Protein AF-A0A941YIH2-F1 (afdb_monomer)

Sequence (102 aa):
MPLRRVTPTTFLVIKRRMAAENFVVCPLCGALNVIENEECFVCSWQGAFDDDPIVVETQLDEIVRKCPGLARNRAVECKHNVFQRVFHRIKSLFRRPFDIEA

Mean predicted aligned error: 13.55 Å

Foldseek 3Di:
DDDPPDDPVNVVVVVLVVQLQFWFAAPPPRDIDGPPDQADPPPRDGDDTHSPSVSSVVSVVVVCVVPVVVVVPPDDDDDDDPVVVVVVVVVVVPDDDDDDDD

Structure (mmCIF, N/CA/C/O backbone):
data_AF-A0A941YIH2-F1
#
_entry.id   AF-A0A941YIH2-F1
#
loop_
_atom_site.group_PDB
_atom_site.id
_atom_site.type_symbol
_atom_site.label_atom_id
_atom_site.label_alt_id
_atom_site.label_comp_id
_atom_site.label_asym_id
_atom_site.label_entity_id
_atom_site.label_seq_id
_atom_site.pdbx_PDB_ins_code
_atom_site.Cartn_x
_atom_site.Cartn_y
_atom_site.Cartn_z
_atom_site.occupancy
_atom_site.B_iso_or_equiv
_atom_site.auth_seq_id
_atom_site.auth_comp_id
_atom_site.auth_asym_id
_atom_site.auth_atom_id
_atom_site.pdbx_PDB_model_num
ATOM 1 N N . MET A 1 1 ? 31.590 9.065 -18.248 1.00 42.31 1 MET A N 1
ATOM 2 C CA . MET A 1 1 ? 30.890 8.061 -17.413 1.00 42.31 1 MET A CA 1
ATOM 3 C C . MET A 1 1 ? 29.800 7.410 -18.256 1.00 42.31 1 MET A C 1
ATOM 5 O O . MET A 1 1 ? 28.949 8.148 -18.737 1.00 42.31 1 MET A O 1
ATOM 9 N N . PRO A 1 2 ? 29.825 6.092 -18.523 1.00 45.59 2 PRO A N 1
ATOM 10 C CA . PRO A 1 2 ? 28.781 5.462 -19.320 1.00 45.59 2 PRO A CA 1
ATOM 11 C C . PRO A 1 2 ? 27.543 5.245 -18.443 1.00 45.59 2 PRO A C 1
ATOM 13 O O . PRO A 1 2 ? 27.605 4.564 -17.420 1.00 45.59 2 PRO A O 1
ATOM 16 N N . LEU A 1 3 ? 26.414 5.831 -18.840 1.00 42.41 3 LEU A N 1
ATOM 17 C CA . LEU A 1 3 ? 25.115 5.543 -18.238 1.00 42.41 3 LEU A CA 1
ATOM 18 C C . LEU A 1 3 ? 24.780 4.075 -18.533 1.00 42.41 3 LEU A C 1
ATOM 20 O O . LEU A 1 3 ? 24.502 3.712 -19.679 1.00 42.41 3 LEU A O 1
ATOM 24 N N . ARG A 1 4 ? 24.853 3.215 -17.508 1.00 48.59 4 ARG A N 1
ATOM 25 C CA . ARG A 1 4 ? 24.363 1.832 -17.585 1.00 48.59 4 ARG A CA 1
ATOM 26 C C . ARG A 1 4 ? 22.892 1.890 -17.991 1.00 48.59 4 ARG A C 1
ATOM 28 O O . ARG A 1 4 ? 22.054 2.333 -17.211 1.00 48.59 4 ARG A O 1
ATOM 35 N N . ARG A 1 5 ? 22.583 1.453 -19.214 1.00 49.12 5 ARG A N 1
ATOM 36 C CA . ARG A 1 5 ? 21.204 1.263 -19.675 1.00 49.12 5 ARG A CA 1
ATOM 37 C C . ARG A 1 5 ? 20.580 0.160 -18.826 1.00 49.12 5 ARG A C 1
ATOM 39 O O . ARG A 1 5 ? 20.831 -1.018 -19.057 1.00 49.12 5 ARG A O 1
ATOM 46 N N . VAL A 1 6 ? 19.811 0.549 -17.815 1.00 46.84 6 VAL A N 1
ATOM 47 C CA . VAL A 1 6 ? 18.946 -0.375 -17.082 1.00 46.84 6 VAL A CA 1
ATOM 48 C C . VAL A 1 6 ? 17.854 -0.797 -18.058 1.00 46.84 6 VAL A C 1
ATOM 50 O O . VAL A 1 6 ? 17.175 0.053 -18.635 1.00 46.84 6 VAL A O 1
ATOM 53 N N . THR A 1 7 ? 17.728 -2.096 -18.318 1.00 48.34 7 THR A N 1
ATOM 54 C CA . THR A 1 7 ? 16.671 -2.597 -19.198 1.00 48.34 7 THR A CA 1
ATOM 55 C C . THR A 1 7 ? 15.301 -2.309 -18.560 1.00 48.34 7 THR A C 1
ATOM 57 O O . THR A 1 7 ? 15.189 -2.296 -17.327 1.00 48.34 7 THR A O 1
ATOM 60 N N . PRO A 1 8 ? 14.243 -2.073 -19.361 1.00 55.53 8 PRO A N 1
ATOM 61 C CA . PRO A 1 8 ? 12.914 -1.710 -18.852 1.00 55.53 8 PRO A CA 1
ATOM 62 C C . PRO A 1 8 ? 12.390 -2.685 -17.789 1.00 55.53 8 PRO A C 1
ATOM 64 O O . PRO A 1 8 ? 11.766 -2.284 -16.809 1.00 55.53 8 PRO A O 1
ATOM 67 N N . THR A 1 9 ? 12.719 -3.966 -17.947 1.00 57.66 9 THR A N 1
ATOM 68 C CA . THR A 1 9 ? 12.339 -5.054 -17.047 1.00 57.66 9 THR A CA 1
ATOM 69 C C . THR A 1 9 ? 13.011 -4.938 -15.679 1.00 57.66 9 THR A C 1
ATOM 71 O O . THR A 1 9 ? 12.348 -5.071 -14.655 1.00 57.66 9 THR A O 1
ATOM 74 N N . THR A 1 10 ? 14.311 -4.632 -15.627 1.00 58.59 10 THR A N 1
ATOM 75 C CA . THR A 1 10 ? 15.045 -4.495 -14.358 1.00 58.59 10 THR A CA 1
ATOM 76 C C . THR A 1 10 ? 14.601 -3.255 -13.585 1.00 58.59 10 THR A C 1
ATOM 78 O O . THR A 1 10 ? 14.502 -3.293 -12.362 1.00 58.59 10 THR A O 1
ATOM 81 N N . PHE A 1 11 ? 14.259 -2.172 -14.288 1.00 58.84 11 PHE A N 1
ATOM 82 C CA . PHE A 1 11 ? 13.745 -0.952 -13.666 1.00 58.84 11 PHE A CA 1
ATOM 83 C C . PHE A 1 11 ? 12.385 -1.167 -12.985 1.00 58.84 11 PHE A C 1
ATOM 85 O O . PHE A 1 11 ? 12.180 -0.719 -11.857 1.00 58.84 11 PHE A O 1
ATOM 92 N N . LEU A 1 12 ? 11.471 -1.900 -13.630 1.00 61.03 12 LEU A N 1
ATOM 93 C CA . LEU A 1 12 ? 10.178 -2.251 -13.036 1.00 61.03 12 LEU A CA 1
ATOM 94 C C . LEU A 1 12 ? 10.342 -3.132 -11.793 1.00 61.03 12 LEU A C 1
ATOM 96 O O . LEU A 1 12 ? 9.682 -2.889 -10.789 1.00 61.03 12 LEU A O 1
ATOM 100 N N . VAL A 1 13 ? 11.264 -4.095 -11.819 1.00 60.59 13 VAL A N 1
ATOM 101 C CA . VAL A 1 13 ? 11.539 -4.978 -10.672 1.00 60.59 13 VAL A CA 1
ATOM 102 C C . VAL A 1 13 ? 12.142 -4.215 -9.483 1.00 60.59 13 VAL A C 1
ATOM 104 O O . VAL A 1 13 ? 11.787 -4.482 -8.337 1.00 60.59 13 VAL A O 1
ATOM 107 N N . ILE A 1 14 ? 13.015 -3.233 -9.730 1.00 60.50 14 ILE A N 1
ATOM 108 C CA . ILE A 1 14 ? 13.577 -2.384 -8.665 1.00 60.50 14 ILE A CA 1
ATOM 109 C C . ILE A 1 14 ? 12.494 -1.485 -8.059 1.00 60.50 14 ILE A C 1
ATOM 111 O O . ILE A 1 14 ? 12.388 -1.390 -6.838 1.00 60.50 14 ILE A O 1
ATOM 115 N N . LYS A 1 15 ? 11.645 -0.879 -8.899 1.00 66.00 15 LYS A N 1
ATOM 116 C CA . LYS A 1 15 ? 10.503 -0.068 -8.450 1.00 66.00 15 LYS A CA 1
ATOM 117 C C . LYS A 1 15 ? 9.545 -0.883 -7.572 1.00 66.00 15 LYS A C 1
ATOM 119 O O . LYS A 1 15 ? 9.073 -0.377 -6.563 1.00 66.00 15 LYS A O 1
ATOM 124 N N . ARG A 1 16 ? 9.285 -2.133 -7.954 1.00 66.44 16 ARG A N 1
ATOM 125 C CA . ARG A 1 16 ? 8.435 -3.079 -7.220 1.00 66.44 16 ARG A CA 1
ATOM 126 C C . ARG A 1 16 ? 8.947 -3.360 -5.812 1.00 66.44 16 ARG A C 1
ATOM 128 O O . ARG A 1 16 ? 8.224 -3.155 -4.845 1.00 66.44 16 ARG A O 1
ATOM 135 N N . ARG A 1 17 ? 10.235 -3.694 -5.686 1.00 67.69 17 ARG A N 1
ATOM 136 C CA . ARG A 1 17 ? 10.868 -3.876 -4.370 1.00 67.69 17 ARG A CA 1
ATOM 137 C C . ARG A 1 17 ? 10.809 -2.618 -3.513 1.00 67.69 17 ARG A C 1
ATOM 139 O O . ARG A 1 17 ? 10.446 -2.701 -2.350 1.00 67.69 17 ARG A O 1
ATOM 146 N N . MET A 1 18 ? 11.102 -1.453 -4.090 1.00 70.88 18 MET A N 1
ATOM 147 C CA . MET A 1 18 ? 11.018 -0.191 -3.351 1.00 70.88 18 MET A CA 1
ATOM 148 C C . MET A 1 18 ? 9.589 0.126 -2.902 1.00 70.88 18 MET A C 1
ATOM 150 O O . MET A 1 18 ? 9.410 0.672 -1.821 1.00 70.88 18 MET A O 1
ATOM 154 N N . ALA A 1 19 ? 8.571 -0.220 -3.691 1.00 71.75 19 ALA A N 1
ATOM 155 C CA . ALA A 1 19 ? 7.185 -0.024 -3.289 1.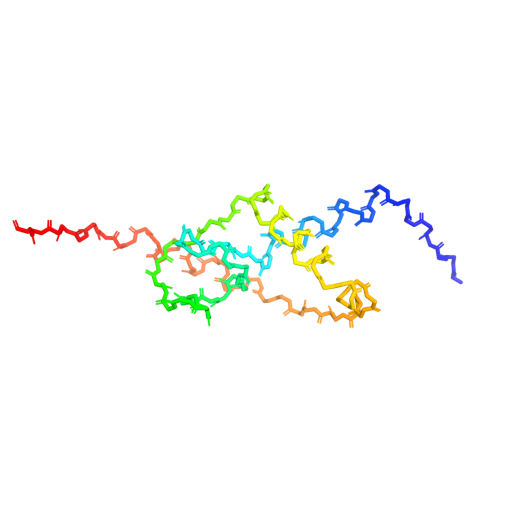00 71.75 19 ALA A CA 1
ATOM 156 C C . ALA A 1 19 ? 6.824 -0.887 -2.069 1.00 71.75 19 ALA A C 1
ATOM 158 O O . ALA A 1 19 ? 6.356 -0.353 -1.070 1.00 71.75 19 ALA A O 1
ATOM 159 N N . ALA A 1 20 ? 7.123 -2.186 -2.122 1.00 78.12 20 ALA A N 1
ATOM 160 C CA . ALA A 1 20 ? 6.857 -3.112 -1.020 1.00 78.12 20 ALA A CA 1
ATOM 161 C C . ALA A 1 20 ? 7.659 -2.792 0.257 1.00 78.12 20 ALA A C 1
ATOM 163 O O . ALA A 1 20 ? 7.227 -3.104 1.357 1.00 78.12 20 ALA A O 1
ATOM 164 N N . GLU A 1 21 ? 8.830 -2.161 0.131 1.00 82.69 21 GLU A N 1
ATOM 165 C CA . GLU A 1 21 ? 9.650 -1.781 1.288 1.00 82.69 21 GLU A CA 1
ATOM 166 C C . GLU A 1 21 ? 9.179 -0.502 1.996 1.00 82.69 21 GLU A C 1
ATOM 168 O O . GLU A 1 21 ? 9.534 -0.304 3.156 1.00 82.69 21 GLU A O 1
ATOM 173 N N . ASN A 1 22 ? 8.421 0.369 1.320 1.00 87.50 22 ASN A N 1
ATOM 174 C CA . ASN A 1 22 ? 8.066 1.694 1.848 1.00 87.50 22 ASN A CA 1
ATOM 175 C C . ASN A 1 22 ? 6.558 1.901 2.039 1.00 87.50 22 ASN A C 1
ATOM 177 O O . ASN A 1 22 ? 6.168 2.896 2.647 1.00 87.50 22 ASN A O 1
ATOM 181 N N . PHE A 1 23 ? 5.711 1.003 1.531 1.00 92.50 23 PHE A N 1
ATOM 182 C CA . PHE A 1 23 ? 4.261 1.160 1.581 1.00 92.50 23 PHE A CA 1
ATOM 183 C C . PHE A 1 23 ? 3.550 -0.074 2.127 1.00 92.50 23 PHE A C 1
ATOM 185 O O . PHE A 1 23 ? 4.017 -1.199 1.981 1.00 92.50 23 PHE A O 1
ATOM 192 N N . VAL A 1 24 ? 2.380 0.172 2.706 1.00 94.69 24 VAL A N 1
ATOM 193 C CA . VAL A 1 24 ? 1.438 -0.828 3.211 1.00 94.69 24 VAL A CA 1
ATOM 194 C C . VAL A 1 24 ? 0.015 -0.445 2.805 1.00 94.69 24 VAL A C 1
ATOM 196 O O . VAL A 1 24 ? -0.277 0.728 2.557 1.00 94.69 24 VAL A O 1
ATOM 199 N N . VAL A 1 25 ? -0.894 -1.410 2.720 1.00 94.50 25 VAL A N 1
ATOM 200 C CA . VAL A 1 25 ? -2.279 -1.191 2.282 1.00 94.50 25 VAL A CA 1
ATOM 201 C C . VAL A 1 25 ? -3.239 -1.321 3.458 1.00 94.50 25 VAL A C 1
ATOM 203 O O . VAL A 1 25 ? -3.165 -2.244 4.263 1.00 94.50 25 VAL A O 1
ATOM 206 N N . CYS A 1 26 ? -4.161 -0.368 3.590 1.00 94.81 26 CYS A N 1
ATOM 207 C CA . CYS A 1 26 ? -5.205 -0.445 4.604 1.00 94.81 26 CYS A CA 1
AT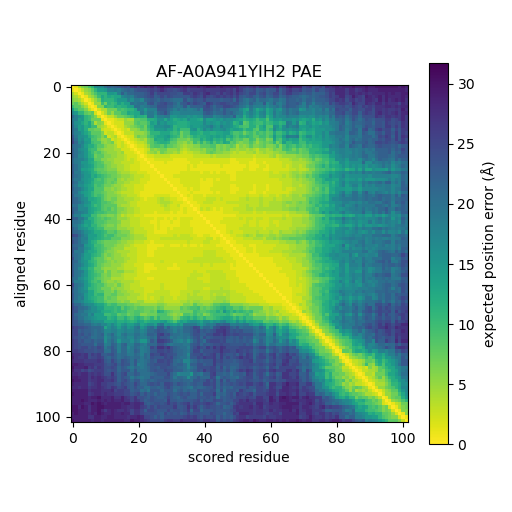OM 208 C C . CYS A 1 26 ? -6.197 -1.567 4.248 1.00 94.81 26 CYS A C 1
ATOM 210 O O . CYS A 1 26 ? -6.796 -1.500 3.172 1.00 94.81 26 CYS A O 1
ATOM 212 N N . PRO A 1 27 ? -6.454 -2.538 5.142 1.00 92.50 27 PRO A N 1
ATOM 213 C CA . PRO A 1 27 ? -7.364 -3.644 4.850 1.00 92.50 27 PRO A CA 1
ATOM 214 C C . PRO A 1 27 ? -8.836 -3.211 4.797 1.00 92.50 27 PRO A C 1
ATOM 216 O O . PRO A 1 27 ? -9.658 -3.919 4.225 1.00 92.50 27 PRO A O 1
ATOM 219 N N . LEU A 1 28 ? -9.185 -2.056 5.381 1.00 91.31 28 LEU A N 1
ATOM 220 C CA . LEU A 1 28 ? -10.562 -1.557 5.381 1.00 91.31 28 LEU A CA 1
ATOM 221 C C . LEU A 1 28 ? -10.915 -0.791 4.108 1.00 91.31 28 LEU A C 1
ATOM 223 O O . LEU A 1 28 ? -11.945 -1.055 3.496 1.00 91.31 28 LEU A O 1
ATOM 227 N N . CYS A 1 29 ? -10.089 0.183 3.721 1.00 92.81 29 CYS A N 1
ATOM 228 C CA . CYS A 1 29 ? -10.410 1.080 2.607 1.00 92.81 29 CYS A CA 1
ATOM 229 C C . CYS A 1 29 ? -9.509 0.909 1.377 1.00 92.81 29 CYS A C 1
ATOM 231 O O . CYS A 1 29 ? -9.716 1.597 0.380 1.00 92.81 29 CYS A O 1
ATOM 233 N N . GLY A 1 30 ? -8.496 0.038 1.435 1.00 91.69 30 GLY A N 1
ATOM 234 C CA . GLY A 1 30 ? -7.559 -0.201 0.333 1.00 91.69 30 GLY A CA 1
ATOM 235 C C . GLY A 1 30 ? -6.548 0.925 0.093 1.00 91.69 30 GLY A C 1
ATOM 236 O O . GLY A 1 30 ? -5.825 0.896 -0.899 1.00 91.69 30 GLY A O 1
ATOM 237 N N . ALA A 1 31 ? -6.480 1.932 0.968 1.00 93.19 31 ALA A N 1
ATOM 238 C CA . ALA A 1 31 ? -5.553 3.047 0.804 1.00 93.19 31 ALA A CA 1
ATOM 239 C C . ALA A 1 31 ? -4.089 2.604 0.956 1.00 93.19 31 ALA A C 1
ATOM 241 O O . ALA A 1 31 ? -3.745 1.894 1.902 1.00 93.19 31 ALA A O 1
ATOM 242 N N . LEU A 1 32 ? -3.222 3.094 0.067 1.00 93.44 32 LEU A N 1
ATOM 243 C CA . LEU A 1 32 ? -1.774 2.900 0.135 1.00 93.44 32 LEU A CA 1
ATOM 244 C C . LEU A 1 32 ? -1.150 3.923 1.095 1.00 93.44 32 LEU A C 1
ATOM 246 O O . LEU A 1 32 ? -1.134 5.114 0.798 1.00 93.44 32 LEU A O 1
ATOM 250 N N . ASN A 1 33 ? -0.647 3.466 2.236 1.00 93.19 33 ASN A N 1
ATOM 251 C CA . ASN A 1 33 ? -0.018 4.269 3.287 1.00 93.19 33 ASN A CA 1
ATOM 252 C C . ASN A 1 33 ? 1.499 4.046 3.262 1.00 93.19 33 ASN A C 1
ATOM 254 O O . ASN A 1 33 ? 1.948 3.016 2.760 1.00 93.19 33 ASN A O 1
ATOM 258 N N . VAL A 1 34 ? 2.294 4.976 3.802 1.00 92.50 34 VAL A N 1
ATOM 259 C CA . VAL A 1 34 ? 3.714 4.677 4.053 1.00 92.50 34 VAL A CA 1
ATOM 260 C C . VAL A 1 34 ? 3.834 3.745 5.254 1.00 92.50 34 VAL A C 1
ATOM 262 O O . VAL A 1 34 ? 2.966 3.736 6.124 1.00 92.50 34 VAL A O 1
ATOM 265 N N . ILE A 1 35 ? 4.885 2.934 5.293 1.00 91.75 35 ILE A N 1
ATOM 266 C CA . ILE A 1 35 ? 5.054 1.901 6.322 1.00 91.75 35 ILE A CA 1
ATOM 267 C C . ILE A 1 35 ? 5.174 2.480 7.742 1.00 91.75 35 ILE A C 1
ATOM 269 O O . ILE A 1 35 ? 4.889 1.790 8.717 1.00 91.75 35 ILE A O 1
ATOM 273 N N . GLU A 1 36 ? 5.566 3.751 7.870 1.00 88.50 36 GLU A N 1
ATOM 274 C CA . GLU A 1 36 ? 5.631 4.469 9.144 1.00 88.50 36 GLU A CA 1
ATOM 275 C C . GLU A 1 36 ? 4.258 4.922 9.673 1.00 88.50 36 GLU A C 1
ATOM 277 O O . GLU A 1 36 ? 4.168 5.356 10.823 1.00 88.50 36 GLU A O 1
ATOM 282 N N . ASN A 1 37 ? 3.186 4.843 8.876 1.00 89.12 37 ASN A N 1
ATOM 283 C CA . ASN A 1 37 ? 1.845 5.183 9.344 1.00 89.12 37 ASN A CA 1
ATOM 284 C C . ASN A 1 37 ? 1.338 4.146 10.352 1.00 89.12 37 ASN A C 1
ATOM 286 O O . ASN A 1 37 ? 1.076 2.998 10.005 1.00 89.12 37 ASN A O 1
ATOM 290 N N . GLU A 1 38 ? 1.089 4.583 11.585 1.00 91.44 38 GLU A N 1
ATOM 291 C CA . GLU A 1 38 ? 0.360 3.775 12.576 1.00 91.44 38 GLU A CA 1
ATOM 292 C C . GLU A 1 38 ? -1.168 3.826 12.372 1.00 91.44 38 GLU A C 1
ATOM 294 O O . GLU A 1 38 ? -1.904 2.985 12.889 1.00 91.44 38 GLU A O 1
ATOM 299 N N . GLU A 1 39 ? -1.640 4.805 11.595 1.00 94.38 39 GLU A N 1
ATOM 300 C CA . GLU A 1 39 ? -3.046 5.066 11.301 1.00 94.38 39 GLU A CA 1
ATOM 301 C C . GLU A 1 39 ? -3.246 5.341 9.808 1.00 94.38 39 GLU A C 1
ATOM 303 O O . GLU A 1 39 ? -2.444 6.028 9.161 1.00 94.38 39 GLU A O 1
ATOM 308 N N . CYS A 1 40 ? -4.345 4.824 9.256 1.00 93.81 40 CYS A N 1
ATOM 309 C CA . CYS A 1 40 ? -4.693 5.052 7.869 1.00 93.81 40 CYS A CA 1
ATOM 310 C C . CYS A 1 40 ? -5.079 6.518 7.644 1.00 93.81 40 CYS A C 1
ATOM 312 O O . CYS A 1 40 ? -6.098 6.967 8.160 1.00 93.81 40 CYS A O 1
ATOM 314 N N . PHE A 1 41 ? -4.354 7.233 6.778 1.00 93.62 41 PHE A N 1
ATOM 315 C CA . PHE A 1 41 ? -4.625 8.659 6.518 1.00 93.62 41 PHE A CA 1
ATOM 316 C C . PHE A 1 41 ? -5.987 8.936 5.849 1.00 93.62 41 PHE A C 1
ATOM 318 O O . PHE A 1 41 ? -6.394 10.091 5.751 1.00 93.62 41 PHE A 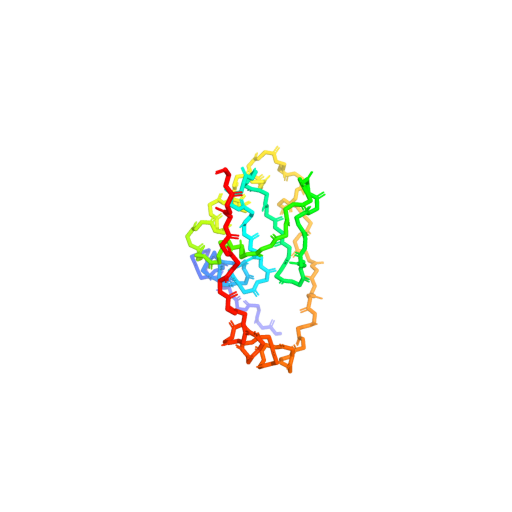O 1
ATOM 325 N N . VAL A 1 42 ? -6.670 7.899 5.344 1.00 92.88 42 VAL A N 1
ATOM 326 C CA . VAL A 1 42 ? -7.976 8.019 4.674 1.00 92.88 42 VAL A CA 1
ATOM 327 C C . VAL A 1 42 ? -9.136 7.738 5.621 1.00 92.88 42 VAL A C 1
ATOM 329 O O . VAL A 1 42 ? -10.109 8.483 5.625 1.00 92.88 42 VAL A O 1
ATOM 332 N N . CYS A 1 43 ? -9.073 6.633 6.367 1.00 93.50 43 CYS A N 1
ATOM 333 C CA . CYS A 1 43 ? -10.210 6.137 7.151 1.00 93.50 43 CYS A CA 1
ATOM 334 C C . CYS A 1 43 ? -9.942 6.052 8.655 1.00 93.50 43 CYS A C 1
ATOM 336 O O . CYS A 1 43 ? -10.789 5.547 9.387 1.00 93.50 43 CYS A O 1
ATOM 338 N N . SER A 1 44 ? -8.768 6.491 9.110 1.00 94.38 44 SER A N 1
ATOM 339 C CA . SER A 1 44 ? -8.353 6.438 10.512 1.00 94.38 44 SER A CA 1
ATOM 340 C C . SER A 1 44 ? -8.286 5.034 11.126 1.00 94.38 44 SER A C 1
ATOM 342 O O . SER A 1 44 ? -8.228 4.882 12.343 1.00 94.38 44 SER A O 1
ATOM 344 N N . TRP A 1 45 ? -8.254 3.983 10.298 1.00 91.81 45 TRP A N 1
ATOM 345 C CA . TRP A 1 45 ? -7.994 2.622 10.769 1.00 91.81 45 TRP A CA 1
ATOM 346 C C . TRP A 1 45 ? -6.645 2.537 11.481 1.00 91.81 45 TRP A C 1
ATOM 348 O O . TRP A 1 45 ? -5.628 2.949 10.922 1.00 91.81 45 TRP A O 1
ATOM 358 N N . GLN A 1 46 ? -6.641 1.930 12.663 1.00 91.75 46 GLN A N 1
ATOM 359 C CA . GLN A 1 46 ? -5.444 1.616 13.434 1.00 91.75 46 GLN A CA 1
ATOM 360 C C . GLN A 1 46 ? -5.361 0.101 13.600 1.00 91.75 46 GLN A C 1
ATOM 362 O O . GLN A 1 46 ? -6.305 -0.534 14.069 1.00 91.75 46 GLN A O 1
ATOM 367 N N . GLY A 1 47 ? -4.236 -0.497 13.219 1.00 90.75 47 GLY A N 1
ATOM 368 C CA . GLY A 1 47 ? -4.070 -1.943 13.292 1.00 90.75 47 GLY A CA 1
ATOM 369 C C . GLY A 1 47 ? -3.008 -2.460 12.338 1.00 90.75 47 GLY A C 1
ATOM 370 O O . GLY A 1 47 ? -2.162 -1.708 11.859 1.00 90.75 47 GLY A O 1
ATOM 371 N N . ALA A 1 48 ? -3.057 -3.764 12.069 1.00 92.06 48 ALA A N 1
ATOM 372 C CA . ALA A 1 48 ? -2.216 -4.359 11.044 1.00 92.06 48 ALA A CA 1
ATOM 373 C C . ALA A 1 48 ? -2.648 -3.853 9.661 1.00 92.06 48 ALA A C 1
ATOM 375 O O . ALA A 1 48 ? -3.841 -3.818 9.341 1.00 92.06 48 ALA A O 1
ATOM 376 N N . PHE A 1 49 ? -1.661 -3.456 8.867 1.00 94.25 49 PHE A N 1
ATOM 377 C CA . PHE A 1 49 ? -1.820 -3.182 7.448 1.00 94.25 49 PHE A CA 1
ATOM 378 C C . PHE A 1 49 ? -1.396 -4.410 6.642 1.00 94.25 49 PHE A C 1
ATOM 380 O O . PHE A 1 49 ? -0.670 -5.265 7.148 1.00 94.25 49 PHE A O 1
ATOM 387 N N . ASP A 1 50 ? -1.858 -4.482 5.400 1.00 91.44 50 ASP A N 1
ATOM 388 C CA . ASP A 1 50 ? -1.429 -5.489 4.439 1.00 91.44 50 ASP A CA 1
ATOM 389 C C . ASP A 1 50 ? -0.085 -5.067 3.826 1.00 91.44 50 ASP A C 1
ATOM 391 O O . ASP A 1 50 ? 0.028 -4.001 3.210 1.00 91.44 50 ASP A O 1
ATOM 395 N N . ASP A 1 51 ? 0.944 -5.877 4.056 1.00 90.31 51 ASP A N 1
ATOM 396 C CA . ASP A 1 51 ? 2.300 -5.692 3.549 1.00 90.31 51 ASP A CA 1
ATOM 397 C C . ASP A 1 51 ? 2.666 -6.710 2.456 1.00 90.31 51 ASP A C 1
ATOM 399 O O . ASP A 1 51 ? 3.833 -6.777 2.056 1.00 90.31 51 ASP A O 1
ATOM 403 N N . ASP A 1 52 ? 1.691 -7.473 1.930 1.00 88.88 52 ASP A N 1
ATOM 404 C CA . ASP A 1 52 ? 1.921 -8.370 0.799 1.00 88.88 52 ASP A CA 1
ATOM 405 C C . ASP A 1 52 ? 2.413 -7.538 -0.399 1.00 88.88 52 ASP A C 1
ATOM 407 O O . ASP A 1 52 ? 1.684 -6.671 -0.904 1.00 88.88 52 ASP A O 1
ATOM 411 N N . PRO A 1 53 ? 3.635 -7.802 -0.907 1.00 86.81 53 PRO A N 1
ATOM 412 C CA . PRO A 1 53 ? 4.187 -7.084 -2.046 1.00 86.81 53 PRO A CA 1
ATOM 413 C C . PRO A 1 53 ? 3.243 -7.042 -3.249 1.00 86.81 53 PRO A C 1
ATOM 415 O O . PRO A 1 53 ? 3.174 -6.026 -3.935 1.00 86.81 53 PRO A O 1
ATOM 418 N N . ILE A 1 54 ? 2.484 -8.113 -3.498 1.00 86.31 54 ILE A N 1
ATOM 419 C CA . ILE A 1 54 ? 1.552 -8.192 -4.627 1.00 86.31 54 ILE A CA 1
ATOM 420 C C . ILE A 1 54 ? 0.395 -7.203 -4.439 1.00 86.31 54 ILE A C 1
ATOM 422 O O . ILE A 1 54 ? 0.005 -6.518 -5.391 1.00 86.31 54 ILE A O 1
ATOM 426 N N . VAL A 1 55 ? -0.138 -7.092 -3.222 1.00 88.31 55 VAL A N 1
ATOM 427 C CA . VAL A 1 55 ? -1.252 -6.189 -2.896 1.00 88.31 55 VAL A CA 1
ATOM 428 C C . VAL A 1 55 ? -0.792 -4.732 -2.947 1.00 88.31 55 VAL A C 1
ATOM 430 O O . VAL A 1 55 ? -1.428 -3.900 -3.603 1.00 88.31 55 VAL A O 1
ATOM 433 N N . VAL A 1 56 ? 0.359 -4.438 -2.337 1.00 89.75 56 VAL A N 1
ATOM 434 C CA . VAL A 1 56 ? 0.990 -3.110 -2.337 1.00 89.75 56 VAL A CA 1
ATOM 435 C C . VAL A 1 56 ? 1.286 -2.637 -3.763 1.00 89.75 56 VAL A C 1
ATOM 437 O O . VAL A 1 56 ? 0.953 -1.507 -4.134 1.00 89.75 56 VAL A O 1
ATOM 440 N N . GLU A 1 57 ? 1.866 -3.503 -4.597 1.00 86.81 57 GLU A N 1
ATOM 441 C CA . GLU A 1 57 ? 2.148 -3.204 -6.003 1.00 86.81 57 GLU A CA 1
ATOM 442 C C . GLU A 1 57 ? 0.873 -2.923 -6.797 1.00 86.81 57 GLU A C 1
ATOM 444 O O . GLU A 1 57 ? 0.807 -1.932 -7.529 1.00 86.81 57 GLU A O 1
ATOM 449 N N . THR A 1 58 ? -0.143 -3.770 -6.626 1.00 87.56 58 THR A N 1
ATOM 450 C CA . THR A 1 58 ? -1.424 -3.630 -7.324 1.00 87.56 58 THR A CA 1
ATOM 451 C C . THR A 1 58 ? -2.060 -2.277 -7.018 1.00 87.56 58 THR A C 1
ATOM 453 O O . THR A 1 58 ? -2.502 -1.581 -7.936 1.00 87.56 58 THR A O 1
ATOM 456 N N .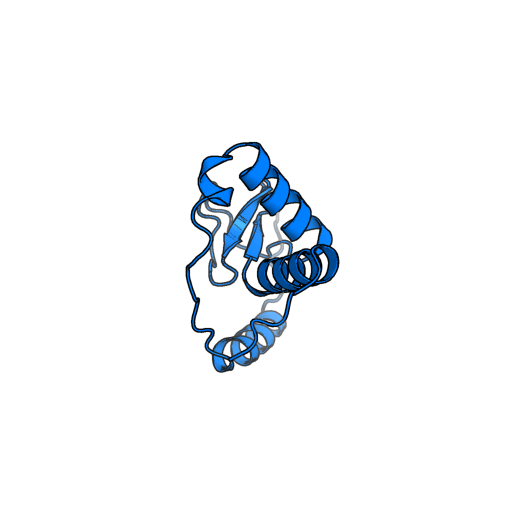 GLN A 1 59 ? -2.039 -1.854 -5.750 1.00 89.56 59 GLN A N 1
ATOM 457 C CA . GLN A 1 59 ? -2.597 -0.560 -5.368 1.00 89.56 59 GLN A CA 1
ATOM 458 C C . GLN A 1 59 ? -1.769 0.631 -5.844 1.00 89.56 59 GLN A C 1
ATOM 460 O O . GLN A 1 59 ? -2.323 1.634 -6.305 1.00 89.56 59 GLN A O 1
ATOM 465 N N . LEU A 1 60 ? -0.440 0.530 -5.819 1.00 86.88 60 LEU A N 1
ATOM 466 C CA . LEU A 1 60 ? 0.410 1.575 -6.378 1.00 86.88 60 LEU A CA 1
ATOM 467 C C . LEU A 1 60 ? 0.175 1.755 -7.886 1.00 86.88 60 LEU A C 1
ATOM 469 O O . LEU A 1 60 ? 0.102 2.887 -8.375 1.00 86.88 60 LEU A O 1
ATOM 473 N N . ASP A 1 61 ? 0.046 0.658 -8.630 1.00 85.50 61 ASP A N 1
ATOM 474 C CA . ASP A 1 61 ? -0.240 0.706 -10.062 1.00 85.50 61 ASP A CA 1
ATOM 475 C C . ASP A 1 61 ? -1.643 1.268 -10.338 1.00 85.50 61 ASP A C 1
ATOM 477 O O . ASP A 1 61 ? -1.818 2.052 -11.278 1.00 85.50 61 ASP A O 1
ATOM 481 N N . GLU A 1 62 ? -2.627 0.973 -9.484 1.00 87.94 62 GLU A N 1
ATOM 482 C CA . GLU A 1 62 ? -3.956 1.576 -9.564 1.00 87.94 62 GLU A CA 1
ATOM 483 C C . GLU A 1 62 ? -3.914 3.103 -9.376 1.00 87.94 62 GLU A C 1
ATOM 485 O O . GLU A 1 62 ? -4.514 3.837 -10.170 1.00 87.94 62 GLU A O 1
ATOM 490 N N . ILE A 1 63 ? -3.158 3.599 -8.390 1.00 85.75 63 ILE A N 1
ATOM 491 C CA . ILE A 1 63 ? -2.968 5.038 -8.144 1.00 85.75 63 ILE A CA 1
ATOM 492 C C . ILE A 1 63 ? -2.299 5.713 -9.345 1.00 85.75 63 ILE A C 1
ATOM 494 O O . ILE A 1 63 ? -2.765 6.751 -9.819 1.00 85.75 63 ILE A O 1
ATOM 498 N N . VAL A 1 64 ? -1.230 5.119 -9.882 1.00 83.94 64 VAL A N 1
ATOM 499 C CA . VAL A 1 64 ? -0.519 5.665 -11.049 1.00 83.94 64 VAL A CA 1
ATOM 500 C C . VAL A 1 64 ? -1.421 5.696 -12.284 1.00 83.94 64 VAL A C 1
ATOM 502 O O . VAL A 1 64 ? -1.375 6.662 -13.048 1.00 83.94 64 VAL A O 1
ATOM 505 N N . ARG A 1 65 ? -2.267 4.675 -12.471 1.00 82.12 65 ARG A N 1
ATOM 506 C CA . ARG A 1 65 ? -3.238 4.616 -13.571 1.00 82.12 65 ARG A CA 1
ATOM 507 C C . ARG A 1 65 ? -4.308 5.701 -13.448 1.00 82.12 65 ARG A C 1
ATOM 509 O O . ARG A 1 65 ? -4.641 6.324 -14.452 1.00 82.12 65 ARG A O 1
ATOM 516 N N . LYS A 1 66 ? -4.837 5.937 -12.241 1.00 85.88 66 LYS A N 1
ATOM 517 C CA . LYS A 1 66 ? -5.835 6.993 -11.982 1.00 85.88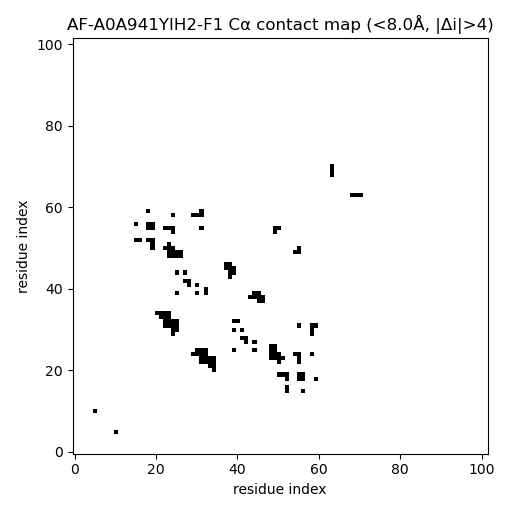 66 LYS A CA 1
ATOM 518 C C . LYS A 1 66 ? -5.235 8.395 -12.098 1.00 85.88 66 LYS A C 1
ATOM 520 O O . LYS A 1 66 ? -5.910 9.317 -12.546 1.00 85.88 66 LYS A O 1
ATOM 525 N N . CYS A 1 67 ? -3.963 8.547 -11.741 1.00 82.06 67 CYS A N 1
ATOM 526 C CA . CYS A 1 67 ? -3.286 9.834 -11.680 1.00 82.06 67 CYS A CA 1
ATOM 527 C C . CYS A 1 67 ? -1.996 9.828 -12.520 1.00 82.06 67 CYS A C 1
ATOM 529 O O . CYS A 1 67 ? -0.891 9.789 -11.971 1.00 82.06 67 CYS A O 1
ATOM 531 N N . PRO A 1 68 ? -2.085 9.962 -13.857 1.00 75.44 68 PRO A N 1
ATOM 532 C CA . PRO A 1 68 ? -0.919 9.894 -14.746 1.00 75.44 68 PRO A CA 1
ATOM 533 C C . PRO A 1 68 ? 0.126 10.999 -14.491 1.00 75.44 68 PRO A C 1
ATOM 535 O O . PRO A 1 68 ? 1.273 10.892 -14.922 1.00 75.44 68 PRO A O 1
ATOM 538 N N . GLY A 1 69 ? -0.233 12.068 -13.767 1.00 72.06 69 GLY A N 1
ATOM 539 C CA . GLY A 1 69 ? 0.705 13.088 -13.281 1.00 72.06 69 GLY A CA 1
ATOM 540 C C . GLY A 1 69 ? 1.789 12.543 -12.340 1.00 72.06 69 GLY A C 1
ATOM 541 O O . GLY A 1 69 ? 2.934 12.973 -12.436 1.00 72.06 69 GLY A O 1
ATOM 542 N N . LEU A 1 70 ? 1.474 11.542 -11.508 1.00 68.44 70 LEU A N 1
ATOM 543 C CA . LEU A 1 70 ? 2.429 10.922 -10.575 1.00 68.44 70 LEU A CA 1
ATOM 544 C C . LEU A 1 70 ? 3.549 10.161 -11.293 1.00 68.44 70 LEU A C 1
ATOM 546 O O . LEU A 1 70 ? 4.674 10.098 -10.804 1.00 68.44 70 LEU A O 1
ATOM 550 N N . ALA A 1 71 ? 3.284 9.625 -12.487 1.00 68.75 71 ALA A N 1
ATOM 551 C CA . ALA A 1 71 ? 4.317 8.970 -13.285 1.00 68.75 71 ALA A CA 1
ATOM 552 C C . ALA A 1 71 ? 5.416 9.942 -13.754 1.00 68.75 71 ALA A C 1
ATOM 554 O O . ALA A 1 71 ? 6.534 9.500 -14.018 1.00 68.75 71 ALA A O 1
ATOM 555 N N . ARG A 1 72 ? 5.108 11.246 -13.846 1.00 61.12 72 ARG A N 1
ATOM 556 C CA . ARG A 1 72 ? 5.997 12.275 -14.408 1.00 61.12 72 ARG A CA 1
ATOM 557 C C . ARG A 1 72 ? 7.008 12.849 -13.402 1.00 61.12 72 ARG A C 1
ATOM 559 O O . ARG A 1 72 ? 8.048 13.326 -13.836 1.00 61.12 72 ARG A O 1
ATOM 566 N N . ASN A 1 73 ? 6.775 12.721 -12.091 1.00 55.94 73 ASN A N 1
ATOM 567 C CA . ASN A 1 73 ? 7.598 13.337 -11.031 1.00 55.94 73 ASN A CA 1
ATOM 568 C C . ASN A 1 73 ? 8.377 12.306 -10.179 1.00 55.94 73 ASN A C 1
ATOM 570 O O . ASN A 1 73 ? 8.330 12.333 -8.955 1.00 55.94 73 ASN A O 1
ATOM 574 N N . ARG A 1 74 ? 9.084 11.358 -10.811 1.00 53.62 74 ARG A N 1
ATOM 575 C CA . ARG A 1 74 ? 9.703 10.181 -10.150 1.00 53.62 74 ARG A CA 1
ATOM 576 C C . ARG A 1 74 ? 11.090 10.387 -9.504 1.00 53.62 74 ARG A C 1
ATOM 578 O O . ARG A 1 74 ? 11.814 9.412 -9.323 1.00 53.62 74 ARG A O 1
ATOM 585 N N . ALA A 1 75 ? 11.480 11.606 -9.145 1.00 48.16 75 ALA A N 1
ATOM 586 C CA . ALA A 1 75 ? 12.775 11.867 -8.507 1.00 48.16 75 ALA A CA 1
ATOM 587 C C . ALA A 1 75 ? 12.589 12.377 -7.072 1.00 48.16 75 ALA A C 1
ATOM 589 O O . ALA A 1 75 ? 12.650 13.577 -6.828 1.00 48.16 75 ALA A O 1
ATOM 590 N N . VAL A 1 76 ? 12.354 11.470 -6.121 1.00 49.44 76 VAL A N 1
ATOM 591 C CA . VAL A 1 76 ? 12.500 11.780 -4.692 1.00 49.44 76 VAL A CA 1
ATOM 592 C C . VAL A 1 76 ? 13.269 10.634 -4.041 1.00 49.44 76 VAL A C 1
ATOM 594 O O . VAL A 1 76 ? 12.802 9.499 -4.010 1.00 49.44 76 VAL A O 1
ATOM 597 N N . GLU A 1 77 ? 14.484 10.924 -3.580 1.00 47.19 77 GLU A N 1
ATOM 598 C CA . GLU A 1 77 ? 15.322 9.994 -2.823 1.00 47.19 77 GLU A CA 1
ATOM 599 C C . GLU A 1 77 ? 14.871 9.988 -1.353 1.00 47.19 77 GLU A C 1
ATOM 601 O O . GLU A 1 77 ? 15.115 10.944 -0.616 1.00 47.19 77 GLU A O 1
ATOM 606 N N . CYS A 1 78 ? 14.219 8.915 -0.903 1.00 44.72 78 CYS A N 1
ATOM 607 C CA . CYS A 1 78 ? 13.903 8.716 0.513 1.00 44.72 78 CYS A CA 1
ATOM 608 C C . CYS A 1 78 ? 15.102 8.068 1.229 1.00 44.72 78 CYS A C 1
ATOM 610 O O . CYS A 1 78 ? 15.492 6.940 0.927 1.00 44.72 78 CYS A O 1
ATOM 612 N N . LYS A 1 79 ? 15.713 8.780 2.184 1.00 41.03 79 LYS A N 1
ATOM 613 C CA . LYS A 1 79 ? 16.802 8.262 3.032 1.00 41.03 79 LYS A CA 1
ATOM 614 C C . LYS A 1 79 ? 16.213 7.381 4.141 1.00 41.03 79 LYS A C 1
ATOM 616 O O . LYS A 1 79 ? 15.659 7.891 5.107 1.00 41.03 79 LYS A O 1
ATOM 621 N N . HIS A 1 80 ? 16.331 6.064 3.997 1.00 46.47 80 HIS A N 1
ATOM 622 C CA . HIS A 1 80 ? 15.762 5.076 4.918 1.00 46.47 80 HIS A CA 1
ATOM 623 C C . HIS A 1 80 ? 16.677 4.825 6.138 1.00 46.47 80 HIS A C 1
ATOM 625 O O . HIS A 1 80 ? 17.833 4.431 5.976 1.00 46.47 80 HIS A O 1
ATOM 631 N N . ASN A 1 81 ? 16.163 4.959 7.370 1.00 48.00 81 ASN A N 1
ATOM 632 C CA . ASN A 1 81 ? 16.894 4.617 8.602 1.00 48.00 81 ASN A CA 1
ATOM 633 C C . ASN A 1 81 ? 16.639 3.152 9.003 1.00 48.00 81 ASN A C 1
ATOM 635 O O . ASN A 1 81 ? 15.548 2.762 9.406 1.00 48.00 81 ASN A O 1
ATOM 639 N N . VAL A 1 82 ? 17.665 2.308 8.878 1.00 55.97 82 VAL A N 1
ATOM 640 C CA . VAL A 1 82 ? 17.602 0.842 9.074 1.00 55.97 82 VAL A CA 1
ATOM 641 C C . VAL A 1 82 ? 17.233 0.433 10.512 1.00 55.97 82 VAL A C 1
ATOM 643 O O . VAL A 1 82 ? 16.611 -0.607 10.718 1.00 55.97 82 VAL A O 1
ATOM 646 N N . PHE A 1 83 ? 17.552 1.265 11.506 1.00 51.44 83 PHE A N 1
ATOM 647 C CA . PHE A 1 83 ? 17.361 0.950 12.928 1.00 51.44 83 PHE A CA 1
ATOM 648 C C . PHE A 1 83 ? 15.893 0.876 13.382 1.00 51.44 83 PHE A C 1
ATOM 650 O O . PHE A 1 83 ? 15.593 0.162 14.338 1.00 51.44 83 PHE A O 1
ATOM 657 N N . GLN A 1 84 ? 14.960 1.536 12.687 1.00 54.62 84 GLN A N 1
ATOM 658 C CA . GLN A 1 84 ? 13.538 1.508 13.064 1.00 54.62 84 GLN A CA 1
ATOM 659 C C . GLN A 1 84 ? 12.878 0.139 12.813 1.00 54.62 84 GLN A C 1
ATOM 661 O O . GLN A 1 84 ? 11.976 -0.256 13.553 1.00 54.62 84 GLN A O 1
ATOM 666 N N . ARG A 1 85 ? 13.386 -0.647 11.850 1.00 52.69 85 ARG A N 1
ATOM 667 C CA . ARG A 1 85 ? 12.834 -1.968 11.485 1.00 52.69 85 ARG A CA 1
ATOM 668 C C . ARG A 1 85 ? 12.956 -3.018 12.590 1.00 52.69 85 ARG A C 1
ATOM 670 O O . ARG A 1 85 ? 12.079 -3.868 12.733 1.00 52.69 85 ARG A O 1
ATOM 677 N N . VAL A 1 86 ? 14.033 -2.979 13.374 1.00 58.47 86 VAL A N 1
ATOM 678 C CA . VAL A 1 86 ? 14.286 -3.999 14.408 1.00 58.47 86 VAL A CA 1
ATOM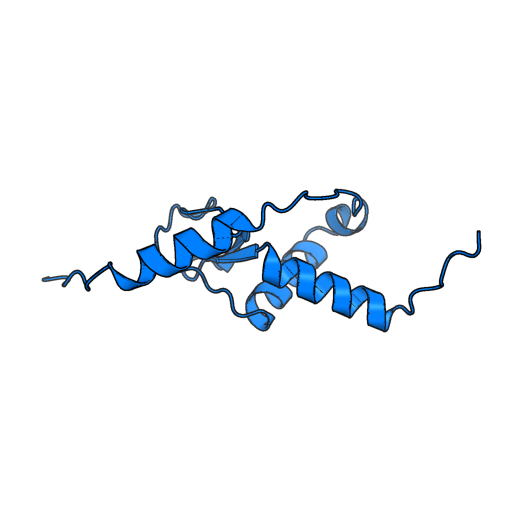 679 C C . VAL A 1 86 ? 13.388 -3.776 15.626 1.00 58.47 86 VAL A C 1
ATOM 681 O O . VAL A 1 86 ? 12.883 -4.732 16.210 1.00 58.47 86 VAL A O 1
ATOM 684 N N . PHE A 1 87 ? 13.118 -2.517 15.969 1.00 50.91 87 PHE A N 1
ATOM 685 C CA . PHE A 1 87 ? 12.333 -2.177 17.153 1.00 50.91 87 PHE A CA 1
ATOM 686 C C . PHE A 1 87 ? 10.833 -2.479 16.984 1.00 50.91 87 PHE A C 1
ATOM 688 O O . PHE A 1 87 ? 10.177 -2.904 17.936 1.00 50.91 87 PHE A O 1
ATOM 695 N N . HIS A 1 88 ? 10.294 -2.334 15.767 1.00 53.06 88 HIS A N 1
ATOM 696 C CA . HIS A 1 88 ? 8.873 -2.587 15.498 1.00 53.06 88 HIS A CA 1
ATOM 697 C C . HIS A 1 88 ? 8.496 -4.075 15.552 1.00 53.06 88 HIS A C 1
ATOM 699 O O . HIS A 1 88 ? 7.441 -4.423 16.087 1.00 53.06 88 HIS A O 1
ATOM 705 N N . ARG A 1 89 ? 9.385 -4.975 15.100 1.00 51.47 89 ARG A N 1
ATOM 706 C CA . ARG A 1 89 ? 9.155 -6.431 15.192 1.00 51.47 89 ARG A CA 1
ATOM 707 C C . ARG A 1 89 ? 9.031 -6.911 16.636 1.00 51.47 89 ARG A C 1
ATOM 709 O O . ARG A 1 89 ? 8.153 -7.716 16.935 1.00 51.47 89 ARG A O 1
ATOM 716 N N . ILE A 1 90 ? 9.846 -6.372 17.542 1.00 57.56 90 ILE A N 1
ATOM 717 C CA . ILE A 1 90 ? 9.849 -6.782 18.954 1.00 57.56 90 ILE A CA 1
ATOM 718 C C . ILE A 1 90 ? 8.558 -6.343 19.666 1.00 57.56 90 ILE A C 1
ATOM 720 O O . ILE A 1 90 ? 8.035 -7.083 20.496 1.00 57.56 90 ILE A O 1
ATOM 724 N N . LYS A 1 91 ? 7.982 -5.189 19.302 1.00 50.50 91 LYS A N 1
ATOM 725 C CA . LYS A 1 91 ? 6.704 -4.724 19.869 1.00 50.50 91 LYS A CA 1
ATOM 726 C C . LYS A 1 91 ? 5.491 -5.533 19.396 1.00 50.50 91 LYS A C 1
ATOM 728 O O . LYS A 1 91 ? 4.544 -5.685 20.165 1.00 50.50 91 LYS A O 1
ATOM 733 N N . SER A 1 92 ? 5.517 -6.069 18.173 1.00 54.25 92 SER A N 1
ATOM 734 C CA . SER A 1 92 ? 4.398 -6.858 17.623 1.00 54.25 92 SER A CA 1
ATOM 735 C C . SER A 1 92 ? 4.177 -8.199 18.338 1.00 54.25 92 SER A C 1
ATOM 737 O O . SER A 1 92 ? 3.048 -8.665 18.428 1.00 54.25 92 SER A O 1
ATOM 739 N N . LEU A 1 93 ? 5.224 -8.768 18.946 1.00 53.38 93 LEU A N 1
ATOM 740 C CA . LEU A 1 93 ? 5.143 -10.007 19.731 1.00 53.38 93 LEU A CA 1
ATOM 741 C C . LEU A 1 93 ? 4.497 -9.826 21.117 1.00 53.38 93 LEU A C 1
ATOM 743 O O . LEU A 1 93 ? 4.205 -10.814 21.784 1.00 53.38 93 LEU A O 1
ATOM 747 N N . PHE A 1 94 ? 4.259 -8.586 21.561 1.00 53.97 94 PHE A N 1
ATOM 748 C CA . PHE A 1 94 ? 3.750 -8.286 22.905 1.00 53.97 94 PHE A CA 1
ATOM 749 C C . PHE A 1 94 ? 2.267 -7.878 22.970 1.00 53.97 94 PHE A C 1
ATOM 751 O O . PHE A 1 94 ? 1.752 -7.683 24.072 1.00 53.97 94 PHE A O 1
ATOM 758 N N . ARG A 1 95 ? 1.543 -7.761 21.846 1.00 49.78 95 ARG A N 1
ATOM 759 C CA . ARG A 1 95 ? 0.107 -7.423 21.870 1.00 49.78 95 ARG A CA 1
ATOM 760 C C . ARG A 1 95 ? -0.754 -8.688 21.853 1.00 49.78 95 ARG A C 1
ATOM 762 O O . ARG A 1 95 ? -1.011 -9.273 20.808 1.00 49.78 95 ARG A O 1
ATOM 769 N N . ARG A 1 96 ? -1.164 -9.099 23.057 1.00 49.47 96 ARG A N 1
ATOM 770 C CA . ARG A 1 96 ? -2.212 -10.099 23.325 1.00 49.47 96 ARG A CA 1
ATOM 771 C C . ARG A 1 96 ? -3.555 -9.685 22.689 1.00 49.47 96 ARG A C 1
ATOM 773 O O . ARG A 1 96 ? -3.768 -8.486 22.500 1.00 49.47 96 ARG A O 1
ATOM 780 N N . PRO A 1 97 ? -4.442 -10.648 22.372 1.00 51.81 97 PRO A N 1
ATOM 781 C CA . PRO A 1 97 ? -5.718 -10.371 21.719 1.00 51.81 97 PRO A CA 1
ATOM 782 C C . PRO A 1 97 ? -6.662 -9.637 22.681 1.00 51.81 97 PRO A C 1
ATOM 784 O O . PRO A 1 97 ? -6.749 -9.998 23.852 1.00 51.81 97 PRO A O 1
ATOM 787 N N . PHE A 1 98 ? -7.339 -8.596 22.193 1.00 48.22 98 PHE A N 1
ATOM 788 C CA . PHE A 1 98 ? -8.480 -7.996 22.881 1.00 48.22 98 PHE A CA 1
ATOM 789 C C . PHE A 1 98 ? -9.741 -8.727 22.417 1.00 48.22 98 PHE A C 1
ATOM 791 O O . PHE A 1 98 ? -10.083 -8.666 21.235 1.00 48.22 98 PHE A O 1
ATOM 798 N N . ASP A 1 99 ? -10.389 -9.432 23.342 1.00 48.56 99 ASP A N 1
ATOM 799 C CA . ASP A 1 99 ? -11.717 -10.007 23.150 1.00 48.56 99 ASP A CA 1
ATOM 800 C C . ASP A 1 99 ? -12.754 -8.883 22.999 1.00 48.56 99 ASP A C 1
ATOM 802 O O . ASP A 1 99 ? -12.770 -7.922 23.772 1.00 48.56 99 ASP A O 1
ATOM 806 N N . ILE A 1 100 ? -13.611 -9.001 21.984 1.00 48.47 100 ILE A N 1
ATOM 807 C CA . ILE A 1 100 ? -14.803 -8.169 21.803 1.00 48.47 100 ILE A CA 1
ATOM 808 C C . ILE A 1 100 ? -15.972 -8.985 22.359 1.00 48.47 100 ILE A C 1
ATOM 810 O O . ILE A 1 100 ? -16.434 -9.918 21.706 1.00 48.47 100 ILE A O 1
ATOM 814 N N . GLU A 1 101 ? -16.431 -8.655 23.566 1.00 40.22 101 GLU A N 1
ATOM 815 C CA . GLU A 1 101 ? -17.753 -9.072 24.044 1.00 40.22 101 GLU A CA 1
ATOM 816 C C . GLU A 1 101 ? -18.809 -8.124 23.459 1.00 40.22 101 GLU A C 1
ATOM 818 O O . GLU A 1 101 ? -18.666 -6.899 23.526 1.00 40.22 101 GLU A O 1
ATOM 823 N N . ALA A 1 102 ? -19.848 -8.712 22.863 1.00 45.59 102 ALA A N 1
ATOM 824 C CA . ALA A 1 102 ? -21.074 -8.057 22.417 1.00 45.59 102 ALA A CA 1
ATOM 825 C C . ALA A 1 102 ? -22.265 -8.651 23.173 1.00 45.59 102 ALA A C 1
ATOM 827 O O . ALA A 1 102 ? -22.241 -9.883 23.408 1.00 45.59 102 ALA A O 1
#

Solvent-accessible surface area (backbone atoms only — not comparable to full-atom values): 6561 Å² total; per-residue (Å²): 133,84,80,78,82,70,51,73,68,59,51,53,54,52,53,48,53,54,46,35,74,46,31,22,22,36,80,87,80,61,48,82,38,51,64,85,54,70,48,37,93,86,78,64,52,68,70,85,58,43,62,51,50,69,59,31,45,53,48,52,53,51,51,39,68,76,36,62,69,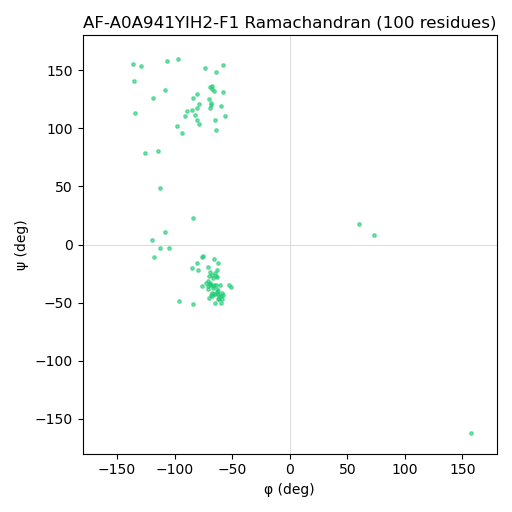61,70,74,67,79,83,76,88,79,87,80,71,74,73,61,63,63,59,54,59,62,55,63,79,68,70,74,87,82,85,83,88,130

Secondary structure (DSSP, 8-state):
-------HHHHHHHHHHHHHHHEEE-TTT--EEETT-SB-TTT--BSPPB--HHHHHHHHHHHHHH-TTGGG---------TTHHHHHHHHHTT--------

pLDDT: mean 71.12, std 18.95, range [40.22, 94.81]

Nearest PDB structures (foldseek):
  9e7f-assembly1_Ag  TM=6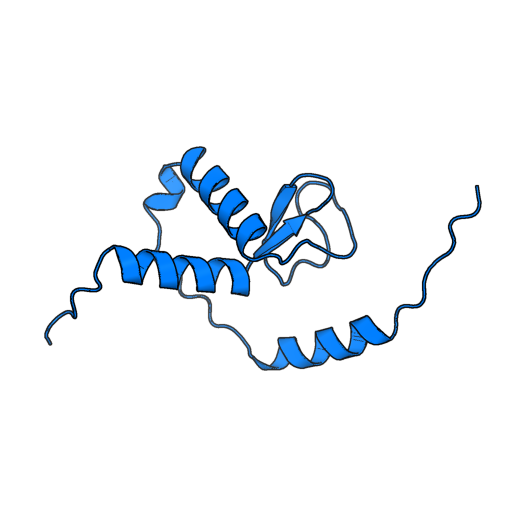.527E-01  e=6.896E-02  Pyrobaculum calidifontis JCM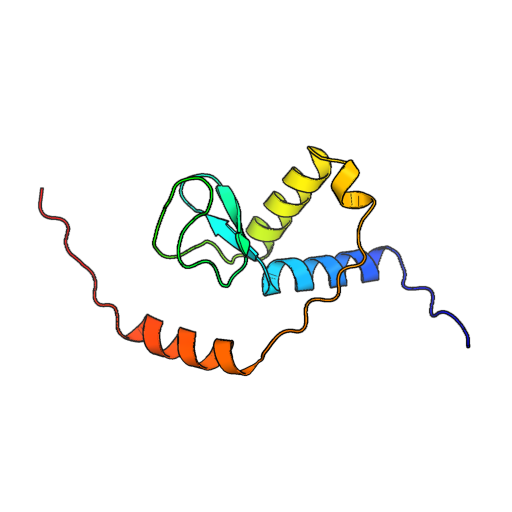 11548
  5vbn-assembly2_F  TM=2.827E-01  e=5.427E-01  Homo sapiens
  7aah-assembly2_B  TM=3.487E-01  e=1.871E+00  Homo sapiens
  8xgc-assembly1_8  TM=2.715E-01  e=1.156E+00  Saccharomyces cerevisiae
  5mrc-assembly1_W  TM=2.209E-01  e=2.827E+00  Saccharomyces cerevisiae

Radius of gyration: 16.87 Å; Cα contacts (8 Å, |Δi|>4): 77; chains: 1; bounding box: 52×24×44 Å